Protein AF-A0A956A0X4-F1 (afdb_monomer_lite)

Sequence (71 aa):
VPPGPGLAPPRGIRLDGTRRALRARVGDASLEPVEPGVARLRASLPPGGYVTVLVEELFGGFCEDRSPAVC

Radius of gyration: 18.32 Å; chains: 1; bounding box: 39×26×44 Å

pLDDT: mean 82.84, std 17.28, range [38.72, 97.5]

Foldseek 3Di:
DPPDPDDDDPPPDDDPDDDDDPDWDKPPWDWADDDVVDIDTDIDTDPPDDVQVVVCVVPVDDPPPPDPDDD

Structure (mmCIF, N/CA/C/O backbone):
data_AF-A0A956A0X4-F1
#
_entry.id   AF-A0A956A0X4-F1
#
loop_
_atom_site.group_PDB
_atom_site.id
_atom_site.type_symbol
_atom_site.label_atom_id
_atom_site.label_alt_id
_atom_site.label_comp_id
_atom_site.label_asym_id
_atom_site.label_entity_id
_atom_site.label_seq_id
_atom_site.pdbx_PDB_ins_code
_atom_site.Cartn_x
_atom_site.Cartn_y
_atom_site.Cartn_z
_atom_site.occupancy
_atom_site.B_iso_or_equiv
_atom_site.auth_seq_id
_atom_site.auth_comp_id
_atom_site.auth_asym_id
_atom_site.auth_atom_id
_atom_site.pdbx_PDB_model_num
ATOM 1 N N . VAL A 1 1 ? 1.581 8.714 -20.002 1.00 52.16 1 VAL A N 1
ATOM 2 C CA . VAL A 1 1 ? 2.547 9.814 -19.790 1.00 52.16 1 VAL A CA 1
ATOM 3 C C . VAL A 1 1 ? 3.912 9.305 -20.231 1.00 52.16 1 VAL A C 1
ATOM 5 O O . VAL A 1 1 ? 4.314 8.271 -19.706 1.00 52.16 1 VAL A O 1
ATOM 8 N N . PRO A 1 2 ? 4.564 9.897 -21.246 1.00 47.94 2 PRO A N 1
ATOM 9 C CA . PRO A 1 2 ? 5.944 9.548 -21.588 1.00 47.94 2 PRO A CA 1
ATOM 10 C C . PRO A 1 2 ? 6.870 9.940 -20.423 1.00 47.94 2 PRO A C 1
ATOM 12 O O . PRO A 1 2 ? 6.532 10.886 -19.707 1.00 47.94 2 PRO A O 1
ATOM 15 N N . PRO A 1 3 ? 8.010 9.261 -20.199 1.00 56.84 3 PRO A N 1
ATOM 16 C CA . PRO A 1 3 ? 8.988 9.736 -19.228 1.00 56.84 3 PRO A CA 1
ATOM 17 C C . PRO A 1 3 ? 9.444 11.140 -19.645 1.00 56.84 3 PRO A C 1
ATOM 19 O O . PRO A 1 3 ? 9.823 11.357 -20.796 1.00 56.84 3 PRO A O 1
ATOM 22 N N . GLY A 1 4 ? 9.336 12.106 -18.730 1.00 58.56 4 GLY A N 1
ATOM 23 C CA . GLY A 1 4 ? 9.835 13.458 -18.964 1.00 58.56 4 GLY A CA 1
ATOM 24 C C . GLY A 1 4 ? 11.342 13.437 -19.258 1.00 58.56 4 GLY A C 1
ATOM 25 O O . GLY A 1 4 ? 12.042 12.521 -18.815 1.00 58.56 4 GLY A O 1
ATOM 26 N N . PRO A 1 5 ? 11.863 14.414 -20.013 1.00 58.31 5 PRO A N 1
ATOM 27 C CA . PRO A 1 5 ? 13.287 14.474 -20.314 1.00 58.31 5 PRO A CA 1
ATOM 28 C C . PRO A 1 5 ? 14.081 14.664 -19.011 1.00 58.31 5 PRO A C 1
ATOM 30 O O . PRO A 1 5 ? 13.877 15.653 -18.312 1.00 58.31 5 PRO A O 1
ATOM 33 N N . GLY A 1 6 ? 14.971 13.721 -18.670 1.00 66.44 6 GLY A N 1
ATOM 34 C CA . GLY A 1 6 ? 15.964 13.926 -17.602 1.00 66.44 6 GLY A CA 1
ATOM 35 C C . GLY A 1 6 ? 16.320 12.732 -16.713 1.00 66.44 6 GLY A C 1
ATOM 36 O O . GLY A 1 6 ? 17.305 12.810 -15.988 1.00 66.44 6 GLY A O 1
ATOM 37 N N . LEU A 1 7 ? 15.584 11.619 -16.758 1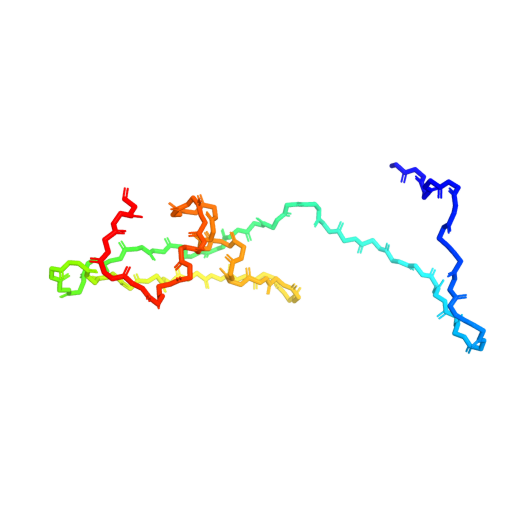.00 70.88 7 LEU A N 1
ATOM 38 C CA . LEU A 1 7 ? 15.904 10.452 -15.927 1.00 70.88 7 LEU A CA 1
ATOM 39 C C . LEU A 1 7 ? 16.692 9.417 -16.739 1.00 70.88 7 LEU A C 1
ATOM 41 O O . LEU A 1 7 ? 16.112 8.606 -17.458 1.00 70.88 7 LEU A O 1
ATOM 45 N N . ALA A 1 8 ? 18.022 9.465 -16.639 1.00 78.31 8 ALA A N 1
ATOM 46 C CA . ALA A 1 8 ? 18.904 8.422 -17.158 1.00 78.31 8 ALA A CA 1
ATOM 47 C C . ALA A 1 8 ? 19.239 7.413 -16.045 1.00 78.31 8 ALA A C 1
ATOM 49 O O . ALA A 1 8 ? 19.493 7.828 -14.910 1.00 78.31 8 ALA A O 1
ATOM 50 N N . PRO A 1 9 ? 19.266 6.100 -16.335 1.00 81.75 9 PRO A N 1
ATOM 51 C CA . PRO A 1 9 ? 19.732 5.126 -15.362 1.00 81.75 9 PRO A CA 1
ATOM 52 C C . PRO A 1 9 ? 21.221 5.341 -15.045 1.00 81.75 9 PRO A C 1
ATOM 54 O O . PRO A 1 9 ? 21.978 5.798 -15.909 1.00 81.75 9 PRO A O 1
ATOM 57 N N . PRO A 1 10 ? 21.678 4.978 -13.834 1.00 86.69 10 PRO A N 1
ATOM 58 C CA . PRO A 1 10 ? 23.102 4.945 -13.522 1.00 86.69 10 PRO A CA 1
ATOM 59 C C . PRO A 1 10 ? 23.882 4.065 -14.510 1.00 86.69 10 PRO A C 1
ATOM 61 O O . PRO A 1 10 ? 23.354 3.099 -15.066 1.00 86.69 10 PRO A O 1
ATOM 64 N N . ARG A 1 11 ? 25.166 4.382 -14.722 1.00 87.38 11 ARG A N 1
ATOM 65 C CA . ARG A 1 11 ? 26.029 3.621 -15.641 1.00 87.38 11 ARG A CA 1
ATOM 66 C C . ARG A 1 11 ? 26.054 2.140 -15.260 1.00 87.38 11 ARG A C 1
ATOM 68 O O . ARG A 1 11 ? 26.204 1.801 -14.092 1.00 87.38 11 ARG A O 1
ATOM 75 N N . GLY A 1 12 ? 25.936 1.273 -16.264 1.00 91.00 12 GLY A N 1
ATOM 76 C CA . GLY A 1 12 ? 25.925 -0.179 -16.072 1.00 91.00 12 GLY A CA 1
ATOM 77 C C . GLY A 1 12 ? 24.582 -0.755 -15.613 1.00 91.00 12 GLY A C 1
ATOM 78 O O . GLY A 1 12 ? 24.468 -1.971 -15.514 1.00 91.00 12 GLY A O 1
ATOM 79 N N . ILE A 1 13 ? 23.557 0.075 -15.383 1.00 89.00 13 ILE A N 1
ATOM 80 C CA . ILE A 1 13 ? 22.208 -0.382 -15.039 1.00 89.00 13 ILE A CA 1
ATOM 81 C C . ILE A 1 13 ? 21.307 -0.264 -16.265 1.00 89.00 13 ILE A C 1
ATOM 83 O O . ILE A 1 13 ? 21.139 0.811 -16.842 1.00 89.00 13 ILE A O 1
ATOM 87 N N . ARG A 1 14 ? 20.692 -1.383 -16.648 1.00 87.25 14 ARG A N 1
ATOM 88 C CA . ARG A 1 14 ? 19.652 -1.425 -17.673 1.00 87.25 14 ARG A CA 1
ATOM 89 C C . ARG A 1 14 ? 18.287 -1.400 -16.992 1.00 87.25 14 ARG A C 1
ATOM 91 O O . ARG A 1 14 ? 17.995 -2.260 -16.169 1.00 87.25 14 ARG A O 1
ATOM 98 N N . LEU A 1 15 ? 17.466 -0.409 -17.327 1.00 87.81 15 LEU A N 1
ATOM 99 C CA . LEU A 1 15 ? 16.071 -0.339 -16.897 1.00 87.81 15 LEU A CA 1
ATOM 100 C C . LEU A 1 15 ? 15.192 -0.662 -18.102 1.00 87.81 15 LEU A C 1
ATOM 102 O O . LEU A 1 15 ? 15.009 0.183 -18.973 1.00 87.81 15 LEU A O 1
ATOM 106 N N . ASP A 1 16 ? 14.654 -1.877 -18.158 1.00 88.56 16 ASP A N 1
ATOM 107 C CA . ASP A 1 16 ? 13.819 -2.301 -19.291 1.00 88.56 16 ASP A CA 1
ATOM 108 C C . ASP A 1 16 ? 12.432 -1.634 -19.288 1.00 88.56 16 ASP A C 1
ATOM 110 O O . ASP A 1 16 ? 11.756 -1.574 -20.313 1.00 88.56 16 ASP A O 1
ATOM 114 N N . GLY A 1 17 ? 12.035 -1.070 -18.142 1.00 86.06 17 GLY A N 1
ATOM 115 C CA . GLY A 1 17 ? 10.731 -0.453 -17.946 1.00 86.06 17 GLY A CA 1
ATOM 116 C C . GLY A 1 17 ? 9.604 -1.487 -17.909 1.00 86.06 17 GLY A C 1
ATOM 117 O O . GLY A 1 17 ? 9.630 -2.522 -18.565 1.00 86.06 17 GLY A O 1
ATOM 118 N N . THR A 1 18 ? 8.574 -1.215 -17.117 1.00 89.25 18 THR A N 1
ATOM 119 C CA . THR A 1 18 ? 7.384 -2.071 -17.038 1.00 89.25 18 THR A CA 1
ATOM 120 C C . THR A 1 18 ? 6.134 -1.208 -16.894 1.00 89.25 18 THR A C 1
ATOM 122 O O . THR A 1 18 ? 6.190 0.026 -16.927 1.00 89.25 18 THR A O 1
ATOM 125 N N . ARG A 1 19 ? 4.969 -1.847 -16.789 1.00 90.56 19 ARG A N 1
ATOM 126 C CA . ARG A 1 19 ? 3.711 -1.177 -16.460 1.00 90.56 19 ARG A CA 1
ATOM 127 C C . ARG A 1 19 ? 3.296 -1.558 -15.047 1.00 90.56 19 ARG A C 1
ATOM 129 O O . ARG A 1 19 ? 3.465 -2.700 -14.633 1.00 90.56 19 ARG A O 1
ATOM 136 N N . ARG A 1 20 ? 2.696 -0.604 -14.341 1.00 90.88 20 ARG A N 1
ATOM 137 C CA . ARG A 1 20 ? 2.088 -0.803 -13.027 1.00 90.88 20 ARG A CA 1
ATOM 138 C C . ARG A 1 20 ? 0.703 -0.171 -13.027 1.00 90.88 20 ARG A C 1
ATOM 140 O O . ARG A 1 20 ? 0.511 0.887 -13.626 1.00 90.88 20 ARG A O 1
ATOM 147 N N . ALA A 1 21 ? -0.257 -0.829 -12.386 1.00 92.62 21 ALA A N 1
ATOM 148 C CA . ALA A 1 21 ? -1.588 -0.266 -12.213 1.00 92.62 21 ALA A CA 1
ATOM 149 C C . ALA A 1 21 ? -1.508 1.001 -11.348 1.00 92.62 21 ALA A C 1
ATOM 151 O O . ALA A 1 21 ? -0.866 0.993 -10.299 1.00 92.62 21 ALA A O 1
ATOM 152 N N . LEU A 1 22 ? -2.163 2.078 -11.793 1.00 92.12 22 LEU A N 1
ATOM 153 C C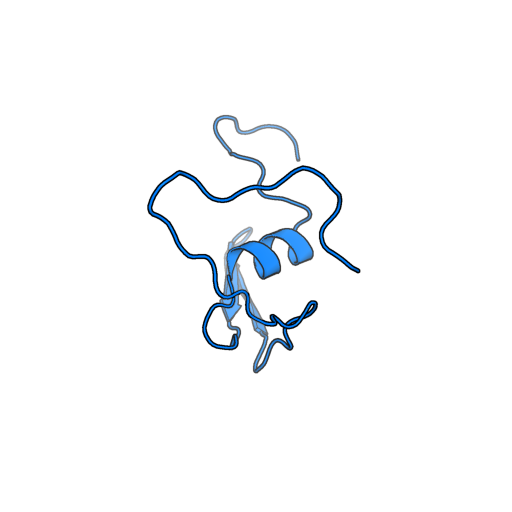A . LEU A 1 22 ? -2.199 3.351 -11.064 1.00 92.12 22 LEU A CA 1
ATOM 154 C C . LEU A 1 22 ? -3.035 3.256 -9.781 1.00 92.12 22 LEU A C 1
ATOM 156 O O . LEU A 1 22 ? -2.743 3.924 -8.800 1.00 92.12 22 LEU A O 1
ATOM 160 N N . ARG A 1 23 ? -4.078 2.423 -9.797 1.00 93.12 23 ARG A N 1
ATOM 161 C CA . ARG A 1 23 ? -4.933 2.143 -8.644 1.00 93.12 23 ARG A CA 1
ATOM 162 C C . ARG A 1 23 ? -4.943 0.645 -8.391 1.00 93.12 23 ARG A C 1
ATOM 164 O O . ARG A 1 23 ? -5.056 -0.138 -9.335 1.00 93.12 23 ARG A O 1
ATOM 171 N N . ALA A 1 24 ? -4.840 0.262 -7.126 1.00 91.81 24 ALA A N 1
ATOM 172 C CA . ALA A 1 24 ? -5.024 -1.112 -6.691 1.00 91.81 24 ALA A CA 1
ATOM 173 C C . ALA A 1 24 ? -6.464 -1.299 -6.211 1.00 91.81 24 ALA A C 1
ATOM 175 O O . ALA A 1 24 ? -7.009 -0.448 -5.511 1.00 91.81 24 ALA A O 1
ATOM 176 N N . ARG A 1 25 ? -7.084 -2.420 -6.583 1.00 94.19 25 ARG A N 1
ATOM 177 C CA . ARG A 1 25 ? -8.367 -2.821 -6.008 1.00 94.19 25 ARG A CA 1
ATOM 178 C C . ARG A 1 25 ? -8.097 -3.538 -4.690 1.00 94.19 25 ARG A C 1
ATOM 180 O O . ARG A 1 25 ? -7.393 -4.544 -4.691 1.00 94.19 25 ARG A O 1
ATOM 187 N N . VAL A 1 26 ? -8.659 -3.023 -3.603 1.00 95.50 26 VAL A N 1
ATOM 188 C CA . VAL A 1 26 ? -8.618 -3.674 -2.289 1.00 95.50 26 VAL A CA 1
ATOM 189 C C . VAL A 1 26 ? -9.724 -4.727 -2.230 1.00 95.50 26 VAL A C 1
ATOM 191 O O . VAL A 1 26 ? -10.868 -4.441 -2.591 1.00 95.50 26 VAL A O 1
ATOM 194 N N . GLY A 1 27 ? -9.375 -5.948 -1.833 1.00 95.69 27 GLY A N 1
ATOM 195 C CA . GLY A 1 27 ? -10.324 -7.036 -1.579 1.00 95.69 27 GLY A CA 1
ATOM 196 C C . GLY A 1 27 ? -10.565 -7.235 -0.085 1.00 95.69 27 GLY A C 1
ATOM 197 O O . GLY A 1 27 ? -9.725 -6.840 0.719 1.00 95.69 27 GLY A O 1
ATOM 198 N N . ASP A 1 28 ? -11.698 -7.847 0.267 1.00 94.62 28 ASP A N 1
ATOM 199 C CA . ASP A 1 28 ? -12.020 -8.329 1.624 1.00 94.62 28 ASP A CA 1
ATOM 200 C C . ASP A 1 28 ? -11.722 -7.319 2.748 1.00 94.62 28 ASP A C 1
ATOM 202 O O . ASP A 1 28 ? -11.225 -7.676 3.816 1.00 94.62 28 ASP A O 1
ATOM 206 N N . ALA A 1 29 ? -11.967 -6.033 2.479 1.00 95.06 29 ALA A N 1
ATOM 207 C CA . ALA A 1 29 ? -11.622 -4.966 3.404 1.00 95.06 29 ALA A CA 1
ATOM 208 C C . ALA A 1 29 ? -12.596 -4.940 4.588 1.00 95.06 29 ALA A C 1
ATOM 210 O O . ALA A 1 29 ? -13.803 -4.787 4.392 1.00 95.06 29 ALA A O 1
ATOM 211 N N . SER A 1 30 ? -12.076 -5.027 5.810 1.00 96.50 30 SER A N 1
ATOM 212 C CA . SER A 1 30 ? -12.839 -4.768 7.031 1.00 96.50 30 SER A CA 1
ATOM 213 C C . SER A 1 30 ? -12.037 -3.918 8.008 1.00 96.50 30 SER A C 1
ATOM 215 O O . SER A 1 30 ? -10.812 -4.023 8.095 1.00 96.50 30 SER A O 1
ATOM 217 N N . LEU A 1 31 ? -12.743 -3.058 8.739 1.00 95.50 31 LEU A N 1
ATOM 218 C CA . LEU A 1 31 ? -12.189 -2.253 9.818 1.00 95.50 31 LEU A CA 1
ATOM 219 C C . LEU A 1 31 ? -13.060 -2.464 11.054 1.00 95.50 31 LEU A C 1
ATOM 221 O O . LEU A 1 31 ? -14.236 -2.109 11.055 1.00 95.50 31 LEU A O 1
ATOM 225 N N . GLU A 1 32 ? -12.487 -3.079 12.082 1.00 97.31 32 GLU A N 1
ATOM 226 C CA . GLU A 1 32 ? -13.204 -3.472 13.297 1.00 97.31 32 GLU A CA 1
ATOM 227 C C . GLU A 1 32 ? -12.564 -2.792 14.516 1.00 97.31 32 GLU A C 1
ATOM 229 O O . GLU A 1 32 ? -11.344 -2.894 14.682 1.00 97.31 32 GLU A O 1
ATOM 234 N N . PRO A 1 33 ? -13.333 -2.108 15.385 1.00 96.00 33 PRO A N 1
ATOM 235 C CA . PRO A 1 33 ? -12.798 -1.619 16.650 1.00 96.00 33 PRO A CA 1
ATOM 236 C C . PRO A 1 33 ? -12.422 -2.810 17.539 1.00 96.00 33 PRO A C 1
ATOM 238 O O . PRO A 1 33 ? -13.161 -3.791 17.622 1.00 96.00 33 PRO A O 1
ATOM 241 N N . VAL A 1 34 ? -11.269 -2.725 18.200 1.00 97.44 34 VAL A N 1
ATOM 242 C CA . VAL A 1 34 ? -10.805 -3.747 19.154 1.00 97.44 34 VAL A CA 1
ATOM 243 C C . VAL A 1 34 ? -10.897 -3.204 20.576 1.00 97.44 34 VAL A C 1
ATOM 245 O O . VAL A 1 34 ? -11.433 -3.872 21.454 1.00 97.44 34 VAL A O 1
ATOM 248 N N . GLU A 1 35 ? -10.436 -1.968 20.774 1.00 95.94 35 GLU A N 1
ATOM 249 C CA . GLU A 1 35 ? -10.426 -1.224 22.038 1.00 95.94 35 GLU A CA 1
ATOM 250 C C . GLU A 1 35 ? -10.610 0.279 21.739 1.00 95.94 35 GLU A C 1
ATOM 252 O O . GLU A 1 35 ? -10.492 0.689 20.578 1.00 95.94 35 GLU A O 1
ATOM 257 N N . PRO A 1 36 ? -10.900 1.136 22.736 1.00 94.25 36 PRO A N 1
ATOM 258 C CA . PRO A 1 36 ? -10.954 2.580 22.520 1.00 94.25 36 PRO A CA 1
ATOM 259 C C . PRO A 1 36 ? -9.658 3.108 21.88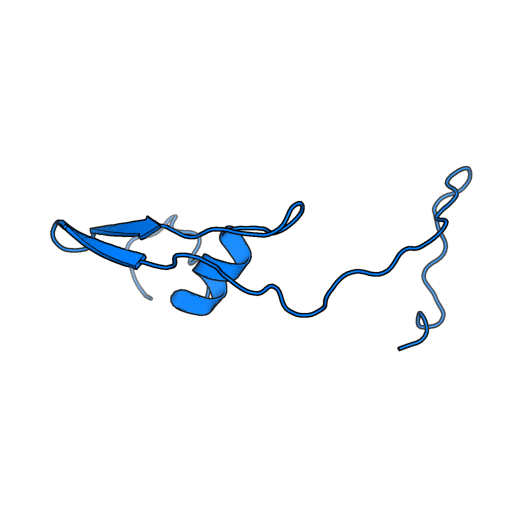3 1.00 94.25 36 PRO A C 1
ATOM 261 O O . PRO A 1 36 ? -8.578 2.961 22.445 1.00 94.25 36 PRO A O 1
ATOM 264 N N . GLY A 1 37 ? -9.768 3.708 20.696 1.00 90.12 37 GLY A N 1
ATOM 265 C CA . GLY A 1 37 ? -8.619 4.225 19.939 1.00 90.12 37 GLY A CA 1
ATOM 266 C C . GLY A 1 37 ? -7.823 3.175 19.154 1.00 90.12 37 GLY A C 1
ATOM 267 O O . GLY A 1 37 ? -6.860 3.534 18.484 1.00 90.12 37 GLY A O 1
ATOM 268 N N . VAL A 1 38 ? -8.224 1.899 19.182 1.00 93.38 38 VAL A N 1
ATOM 269 C CA . VAL A 1 38 ? -7.534 0.806 18.482 1.00 93.38 38 VAL A CA 1
ATOM 270 C C . VAL A 1 38 ? -8.490 0.099 17.527 1.00 93.38 38 VAL A C 1
ATOM 272 O O . VAL A 1 38 ? -9.547 -0.396 17.923 1.00 93.38 38 VAL A O 1
ATOM 275 N N . ALA A 1 39 ? -8.088 -0.012 16.262 1.00 93.88 39 ALA A N 1
ATOM 276 C CA . ALA A 1 39 ? -8.842 -0.719 15.233 1.00 93.88 39 ALA A CA 1
ATOM 277 C C . ALA A 1 39 ? -7.984 -1.779 14.532 1.00 93.88 39 ALA A C 1
ATOM 279 O O . ALA A 1 39 ? -6.781 -1.610 14.331 1.00 93.88 39 ALA A O 1
ATOM 280 N N . ARG A 1 40 ? -8.621 -2.878 14.126 1.00 96.12 40 ARG A N 1
ATOM 281 C CA . ARG A 1 40 ? -8.037 -3.924 13.290 1.00 96.12 40 ARG A CA 1
ATOM 282 C C . ARG A 1 40 ? -8.488 -3.722 11.851 1.00 96.12 40 ARG A C 1
ATOM 284 O O . ARG A 1 40 ? -9.669 -3.862 11.548 1.00 96.12 40 ARG A O 1
ATOM 291 N N . LEU A 1 41 ? -7.526 -3.460 10.972 1.00 95.25 41 LEU A N 1
ATOM 292 C CA . LEU A 1 41 ? -7.719 -3.440 9.525 1.00 95.25 41 LEU A CA 1
ATOM 293 C C . LEU A 1 41 ? -7.380 -4.817 8.939 1.00 95.25 41 LEU A C 1
ATOM 295 O O . LEU A 1 41 ? -6.282 -5.335 9.149 1.00 95.25 41 LEU A O 1
ATOM 299 N N . ARG A 1 42 ? -8.308 -5.400 8.180 1.00 97.50 42 ARG A N 1
ATOM 300 C CA . ARG A 1 42 ? -8.068 -6.552 7.301 1.00 97.50 42 ARG A CA 1
ATOM 301 C C . ARG A 1 42 ? -8.283 -6.119 5.861 1.00 97.50 42 ARG A C 1
ATOM 303 O O . ARG A 1 42 ? -9.228 -5.391 5.584 1.00 97.50 42 ARG A O 1
ATOM 310 N N . ALA A 1 43 ? -7.401 -6.542 4.962 1.00 96.94 43 ALA A N 1
ATOM 311 C CA . ALA A 1 43 ? -7.509 -6.251 3.540 1.00 96.94 43 ALA A CA 1
ATOM 312 C C . ALA A 1 43 ? -6.636 -7.205 2.715 1.00 96.94 43 ALA A C 1
ATOM 314 O O . ALA A 1 43 ? -5.529 -7.559 3.125 1.00 96.94 43 ALA A O 1
ATOM 315 N N . SER A 1 44 ? -7.107 -7.544 1.519 1.00 97.50 44 SER A N 1
ATOM 316 C CA . SER A 1 44 ? -6.358 -8.268 0.493 1.00 97.50 44 SER A CA 1
ATOM 317 C C . SER A 1 44 ? -5.803 -7.278 -0.534 1.00 97.50 44 SER A C 1
ATOM 319 O O . SER A 1 44 ? -6.547 -6.466 -1.094 1.00 97.50 44 SER A O 1
ATOM 321 N N . LEU A 1 45 ? -4.497 -7.352 -0.809 1.00 96.50 45 LEU A N 1
ATOM 322 C CA . LEU A 1 45 ? -3.807 -6.502 -1.786 1.00 96.50 45 LEU A CA 1
ATOM 323 C C . LEU A 1 45 ? -3.148 -7.345 -2.887 1.00 96.50 45 LEU A C 1
ATOM 325 O O . LEU A 1 45 ? -2.679 -8.451 -2.613 1.00 96.50 45 LEU A O 1
ATOM 329 N N . PRO A 1 46 ? -3.069 -6.831 -4.129 1.00 95.75 46 PRO A N 1
ATOM 330 C CA . PRO A 1 46 ? -2.326 -7.503 -5.185 1.00 95.75 46 PRO A CA 1
ATOM 331 C C . PRO A 1 46 ? -0.821 -7.547 -4.860 1.00 95.75 46 PRO A C 1
ATOM 333 O O . PRO A 1 46 ? -0.321 -6.675 -4.140 1.00 95.75 46 PRO A O 1
ATOM 336 N N . PRO A 1 47 ? -0.066 -8.502 -5.437 1.00 94.62 47 PRO A N 1
ATOM 337 C CA . PRO A 1 47 ? 1.385 -8.550 -5.297 1.00 94.62 47 PRO A CA 1
ATOM 338 C C . PRO A 1 47 ? 2.050 -7.215 -5.658 1.00 94.62 47 PRO A C 1
ATOM 340 O O . PRO A 1 47 ? 1.701 -6.574 -6.651 1.00 94.62 47 PRO A O 1
ATOM 343 N N . GLY A 1 48 ? 3.004 -6.787 -4.830 1.00 93.06 48 GLY A N 1
ATOM 344 C CA . GLY A 1 48 ? 3.669 -5.488 -4.962 1.00 93.06 48 GLY A CA 1
ATOM 345 C C . GLY A 1 48 ? 2.835 -4.292 -4.484 1.00 93.06 48 GLY A C 1
ATOM 346 O O . GLY A 1 48 ? 3.319 -3.164 -4.562 1.00 93.06 48 GLY A O 1
ATOM 347 N N . GLY A 1 49 ? 1.607 -4.506 -3.999 1.00 93.56 49 GLY A N 1
ATOM 348 C CA . GLY A 1 49 ? 0.822 -3.509 -3.276 1.00 93.56 49 GLY A CA 1
ATOM 349 C C . GLY A 1 49 ? 1.397 -3.230 -1.887 1.00 93.56 49 GLY A C 1
ATOM 350 O O . GLY A 1 49 ? 1.990 -4.106 -1.262 1.00 93.56 49 GLY A O 1
ATOM 351 N N . TYR A 1 50 ? 1.211 -2.005 -1.404 1.00 94.25 50 TYR A N 1
ATOM 352 C CA . TYR A 1 50 ? 1.701 -1.571 -0.099 1.00 94.25 50 TYR A CA 1
ATOM 353 C C . TYR A 1 50 ? 0.518 -1.250 0.805 1.00 94.25 50 TYR A C 1
ATOM 355 O O .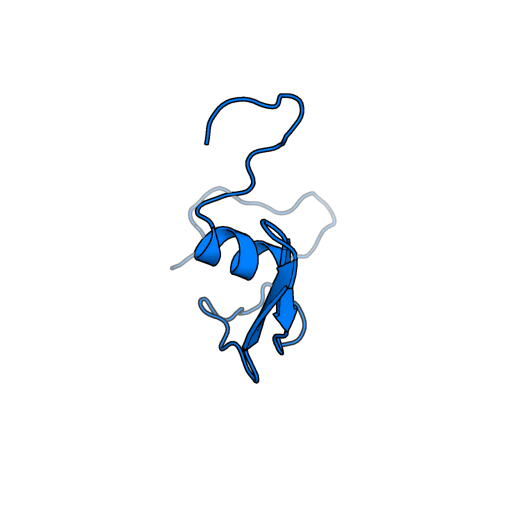 TYR A 1 50 ? -0.324 -0.426 0.449 1.00 94.25 50 TYR A O 1
ATOM 363 N N . VAL A 1 51 ? 0.467 -1.880 1.981 1.00 93.19 51 VAL A N 1
ATOM 364 C CA . VAL A 1 51 ? -0.570 -1.593 2.987 1.00 93.19 51 VAL A CA 1
ATOM 365 C C . VAL A 1 51 ? -0.467 -0.165 3.517 1.00 93.19 51 VAL A C 1
ATOM 367 O O . VAL A 1 51 ? -1.480 0.433 3.852 1.00 93.19 51 VAL A O 1
ATOM 370 N N . THR A 1 52 ? 0.735 0.413 3.520 1.00 93.19 52 THR A N 1
AT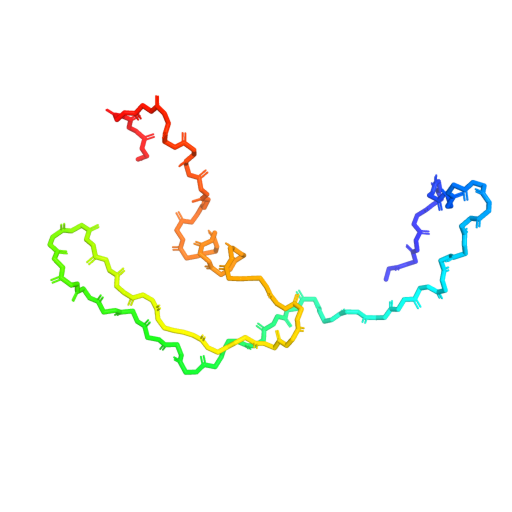OM 371 C CA . THR A 1 52 ? 0.966 1.789 3.968 1.00 93.19 52 THR A CA 1
ATOM 372 C C . THR A 1 52 ? 0.202 2.806 3.133 1.00 93.19 52 THR A C 1
ATOM 374 O O . THR A 1 52 ? -0.381 3.709 3.708 1.00 93.19 52 THR A O 1
ATOM 377 N N . VAL A 1 53 ? 0.111 2.607 1.814 1.00 93.38 53 VAL A N 1
ATOM 378 C CA . VAL A 1 53 ? -0.694 3.469 0.931 1.00 93.38 53 VAL A CA 1
ATOM 379 C C . VAL A 1 53 ? -2.174 3.398 1.308 1.00 93.38 53 VAL A C 1
ATOM 381 O O . VAL A 1 53 ? -2.842 4.417 1.360 1.00 93.38 53 VAL A O 1
ATOM 384 N N . LEU A 1 54 ? -2.702 2.208 1.621 1.00 92.75 54 LEU A N 1
ATOM 385 C CA . LEU A 1 54 ? -4.096 2.076 2.062 1.00 92.75 54 LEU A CA 1
ATOM 386 C C . LEU A 1 54 ? -4.341 2.784 3.403 1.00 92.75 54 LEU A C 1
ATOM 388 O O . LEU A 1 54 ? -5.357 3.446 3.568 1.00 92.75 54 LEU A O 1
ATOM 392 N N . VAL A 1 55 ? -3.424 2.635 4.358 1.00 92.50 55 VAL A N 1
ATOM 393 C CA . VAL A 1 55 ? -3.518 3.296 5.668 1.00 92.50 55 VAL A CA 1
ATOM 394 C C . VAL A 1 55 ? -3.438 4.816 5.508 1.00 92.50 55 VAL A C 1
ATOM 396 O O . VAL A 1 55 ? -4.262 5.528 6.069 1.00 92.50 55 VAL A O 1
ATOM 399 N N . GLU A 1 56 ? -2.509 5.312 4.696 1.00 92.25 56 GLU A N 1
ATOM 400 C CA . GLU A 1 56 ? -2.362 6.738 4.401 1.00 92.25 56 GLU A CA 1
ATOM 401 C C . GLU A 1 56 ? -3.643 7.334 3.806 1.00 92.25 56 GLU A C 1
ATOM 403 O O . GLU A 1 56 ? -4.108 8.367 4.274 1.00 92.25 56 GLU A O 1
ATOM 408 N N . GLU A 1 57 ? -4.270 6.648 2.849 1.00 90.94 57 GLU A N 1
ATOM 409 C CA . GLU A 1 57 ? -5.536 7.085 2.247 1.00 90.94 57 GLU A CA 1
ATOM 410 C C . GLU A 1 57 ? -6.717 7.051 3.234 1.00 90.94 57 GLU A C 1
ATOM 412 O O . GLU A 1 57 ? -7.620 7.880 3.145 1.00 90.94 57 GLU A O 1
ATOM 417 N N . LEU A 1 58 ? -6.733 6.104 4.181 1.00 91.12 58 LEU A N 1
ATOM 418 C CA . LEU A 1 58 ? -7.799 5.996 5.187 1.00 91.12 58 LEU A CA 1
ATOM 419 C C . LEU A 1 58 ? -7.688 7.051 6.293 1.00 91.12 58 LEU A C 1
ATOM 421 O O . LEU A 1 58 ? -8.712 7.506 6.799 1.00 91.12 58 LEU A O 1
ATOM 425 N N . PHE A 1 59 ? -6.465 7.409 6.685 1.00 88.44 59 PHE A N 1
ATOM 426 C CA . PHE A 1 59 ? -6.204 8.247 7.859 1.00 88.44 59 PHE A CA 1
ATOM 427 C C . PHE A 1 59 ? -5.567 9.605 7.526 1.00 88.44 59 PHE A C 1
ATOM 429 O O . PHE A 1 59 ? -5.340 10.406 8.426 1.00 88.44 59 PHE A O 1
ATOM 436 N N . GLY A 1 60 ? -5.333 9.902 6.244 1.00 84.06 60 GLY A N 1
ATOM 437 C CA . GLY A 1 60 ? -4.853 11.203 5.772 1.00 84.06 60 GLY A CA 1
ATOM 438 C C . GLY A 1 60 ? -3.354 11.451 5.965 1.00 84.06 60 GLY A C 1
ATOM 439 O O . GLY A 1 60 ? -2.940 12.608 5.996 1.00 84.06 60 GLY A O 1
ATOM 440 N N . GLY A 1 61 ? -2.542 10.399 6.109 1.00 74.62 61 GLY A N 1
ATOM 441 C CA . GLY A 1 61 ? -1.115 10.520 6.423 1.00 74.62 61 GLY A CA 1
ATOM 442 C C . GLY A 1 61 ? -0.675 9.637 7.584 1.00 74.62 61 GLY A C 1
ATOM 443 O O . GLY A 1 61 ? -1.469 9.270 8.448 1.00 74.62 61 GLY A O 1
ATOM 444 N N . PHE A 1 62 ? 0.620 9.332 7.641 1.00 65.88 62 PHE A N 1
ATOM 445 C CA . PHE A 1 62 ? 1.251 8.945 8.899 1.00 65.88 62 PHE A CA 1
ATOM 446 C C . PHE A 1 62 ? 1.730 10.227 9.584 1.00 65.88 62 PHE A C 1
ATOM 448 O O . PHE A 1 62 ? 2.688 10.846 9.124 1.00 65.88 62 PHE A O 1
ATOM 455 N N . CYS A 1 63 ? 1.086 10.637 10.680 1.00 55.12 63 CYS A N 1
ATOM 456 C CA . CYS A 1 63 ? 1.754 11.510 11.642 1.00 55.12 63 CYS A CA 1
ATOM 457 C C . CYS A 1 63 ? 2.905 10.659 12.228 1.00 55.12 63 CYS A C 1
ATOM 459 O O . CYS A 1 63 ? 2.641 9.670 12.914 1.00 55.12 63 CYS A O 1
ATOM 461 N N . GLU A 1 64 ? 4.173 10.949 11.901 1.00 56.38 64 GLU A N 1
ATOM 462 C CA . GLU A 1 64 ? 5.314 10.329 12.592 1.00 56.38 64 GLU A CA 1
ATOM 463 C C . GLU A 1 64 ? 5.270 10.780 14.053 1.00 56.38 64 GLU A C 1
ATOM 465 O O . GLU A 1 64 ? 5.751 11.854 14.416 1.00 56.38 64 GLU A O 1
ATOM 470 N N . ASP A 1 65 ? 4.632 9.973 14.895 1.00 53.22 65 ASP A N 1
ATOM 471 C CA . ASP A 1 65 ? 4.493 10.271 16.308 1.00 53.22 65 ASP A CA 1
ATOM 472 C C . ASP A 1 65 ? 5.838 10.053 17.021 1.00 53.22 65 ASP A C 1
ATOM 474 O O . ASP A 1 65 ? 6.209 8.956 17.445 1.00 53.22 65 ASP A O 1
ATOM 478 N N . ARG A 1 66 ? 6.606 11.139 17.128 1.00 47.78 66 ARG A N 1
ATOM 479 C CA . ARG A 1 66 ? 7.494 11.391 18.270 1.00 47.78 66 ARG A CA 1
ATOM 480 C C . ARG A 1 66 ? 7.002 12.586 19.096 1.00 47.78 66 ARG A C 1
ATOM 482 O O . ARG A 1 66 ? 7.828 13.285 19.678 1.00 47.78 66 ARG A O 1
ATOM 489 N N . SER A 1 67 ? 5.694 12.842 19.167 1.00 38.72 67 SER A N 1
ATOM 490 C CA . SER A 1 67 ? 5.143 13.773 20.157 1.00 38.72 67 SER A CA 1
ATOM 491 C C . SER A 1 67 ? 3.618 13.64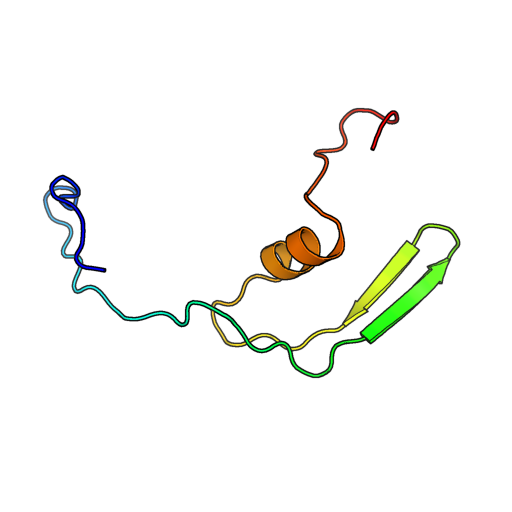2 20.295 1.00 38.72 67 SER A C 1
ATOM 493 O O . SER A 1 67 ? 2.903 13.868 19.317 1.00 38.72 67 SER A O 1
ATOM 495 N N . PRO A 1 68 ? 3.093 13.420 21.518 1.00 46.88 68 PRO A N 1
ATOM 496 C CA . PRO A 1 68 ? 1.666 13.299 21.766 1.00 46.88 68 PRO A CA 1
ATOM 497 C C . PRO A 1 68 ? 1.040 14.693 21.828 1.00 46.88 68 PRO A C 1
ATOM 499 O O . PRO A 1 68 ? 0.758 15.209 22.904 1.00 46.88 68 PRO A O 1
ATOM 502 N N . ALA A 1 69 ? 0.865 15.340 20.684 1.00 48.91 69 ALA A N 1
ATOM 503 C CA . ALA A 1 69 ? -0.070 16.444 20.533 1.00 48.91 69 ALA A CA 1
ATOM 504 C C . ALA A 1 69 ? -0.223 16.776 19.049 1.00 48.91 69 ALA A C 1
ATOM 506 O O . ALA A 1 69 ? 0.732 17.206 18.409 1.00 48.91 69 ALA A O 1
ATOM 507 N N . VAL A 1 70 ? -1.471 16.709 18.587 1.00 45.75 70 VAL A N 1
ATOM 508 C CA . VAL A 1 70 ? -1.971 17.288 17.334 1.00 45.75 70 VAL A CA 1
ATOM 509 C C . VAL A 1 70 ? -1.732 16.439 16.078 1.00 45.75 70 VAL A C 1
ATOM 511 O O . VAL A 1 70 ? -0.799 16.656 15.312 1.00 45.75 70 VAL A O 1
ATOM 514 N N . CYS A 1 71 ? -2.684 15.540 15.835 1.00 44.97 71 CYS A N 1
ATOM 515 C CA . CYS A 1 71 ? -3.496 15.598 14.623 1.00 44.97 71 CYS A CA 1
ATOM 516 C C . CYS A 1 71 ? -4.934 15.918 15.130 1.00 44.97 71 CYS A C 1
ATOM 518 O O . CYS A 1 71 ? -5.627 16.714 14.474 1.00 44.97 71 CYS A O 1
#

Secondary structure (DSSP, 8-state):
-PPPTT-PPPTT---------SSPPPEEEEEEEEETTEEEEEEE--TT--HHHHHHHHHTS----SSSS--